Protein AF-A0A529LSK1-F1 (afdb_monomer_lite)

pLDDT: mean 71.59, std 6.58, range [52.62, 83.88]

Sequence (54 aa):
PYERVATHELRAMLRRYARERQDKRFGIYIDTGDGGRVAMIDGQSQSWTQAASE

Secondary structure (DSSP, 8-state):
-GGG-SSHHHHHHHHHHHHHHHTTPEEEEE--TTT-EEEEE-S----HHHHTT-

Foldseek 3Di:
DLVPPPDPVVSVVVVVVVVCVVVVKDWDWDDDPVGTDIDIDDDDDDDPVVVVVD

Radius of gyration: 15.09 Å; chains: 1; bounding box: 29×19×46 Å

Structure (mmCIF, N/CA/C/O backbone):
data_AF-A0A529LSK1-F1
#
_entry.id   AF-A0A529LSK1-F1
#
loop_
_atom_site.group_PDB
_atom_site.id
_atom_site.type_symbol
_atom_site.label_atom_id
_atom_site.label_alt_id
_atom_site.label_comp_id
_atom_site.label_asym_id
_atom_site.label_entity_id
_atom_site.label_seq_id
_atom_site.pdbx_PDB_ins_code
_atom_site.Cartn_x
_atom_site.Cartn_y
_atom_site.Cartn_z
_atom_site.occupancy
_atom_site.B_iso_or_equiv
_atom_site.auth_seq_id
_atom_site.auth_comp_id
_atom_site.auth_asym_id
_atom_site.auth_atom_id
_atom_site.pdbx_PDB_model_num
ATOM 1 N N . PRO A 1 1 ? -5.603 -11.347 -16.140 1.00 73.94 1 PRO A N 1
ATOM 2 C CA . PRO A 1 1 ? -5.758 -9.874 -16.291 1.00 73.94 1 PRO A CA 1
ATOM 3 C C . PRO A 1 1 ? -4.439 -9.097 -16.192 1.00 73.94 1 PRO A C 1
ATOM 5 O O . PRO A 1 1 ? -4.167 -8.259 -17.045 1.00 73.94 1 PRO A O 1
ATOM 8 N N . TYR A 1 2 ? -3.613 -9.376 -15.179 1.00 69.94 2 TYR A N 1
ATOM 9 C CA . TYR A 1 2 ? -2.344 -8.673 -14.958 1.00 69.94 2 TYR A CA 1
ATOM 10 C C . TYR A 1 2 ? -1.288 -8.940 -16.046 1.00 69.94 2 TYR A C 1
ATOM 12 O O . TYR A 1 2 ? -0.335 -8.176 -16.170 1.00 69.94 2 TYR A O 1
ATOM 20 N N . GLU A 1 3 ? -1.454 -9.980 -16.872 1.00 75.19 3 GLU A N 1
ATOM 21 C CA . GLU A 1 3 ? -0.539 -10.294 -17.981 1.00 75.19 3 GLU A CA 1
ATOM 22 C C . GLU A 1 3 ? -0.497 -9.197 -19.056 1.00 75.19 3 GLU A C 1
ATOM 24 O O . GLU A 1 3 ? 0.472 -9.116 -19.804 1.00 75.19 3 GLU A O 1
ATOM 29 N N . ARG A 1 4 ? -1.524 -8.338 -19.115 1.00 81.19 4 ARG A N 1
ATOM 30 C CA . ARG A 1 4 ? -1.640 -7.231 -20.079 1.00 81.19 4 ARG A CA 1
ATOM 31 C C . ARG A 1 4 ? -0.885 -5.965 -19.656 1.00 81.19 4 ARG A C 1
ATOM 33 O O . ARG A 1 4 ? -0.834 -5.006 -20.414 1.00 81.19 4 ARG A O 1
ATOM 40 N N . VAL A 1 5 ? -0.323 -5.945 -18.448 1.00 77.88 5 VAL A N 1
ATOM 41 C CA . VAL A 1 5 ? 0.437 -4.807 -17.922 1.00 77.88 5 VAL A CA 1
ATOM 42 C C . VAL A 1 5 ? 1.855 -4.851 -18.490 1.00 77.88 5 VAL A C 1
ATOM 44 O O . VAL A 1 5 ? 2.540 -5.869 -18.350 1.00 77.88 5 VAL A O 1
ATOM 47 N N . ALA A 1 6 ? 2.259 -3.755 -19.139 1.00 74.38 6 ALA A N 1
ATOM 48 C CA . ALA A 1 6 ? 3.455 -3.671 -19.977 1.00 74.38 6 ALA A CA 1
ATOM 49 C C . ALA A 1 6 ? 4.772 -3.903 -19.222 1.00 74.38 6 ALA A C 1
ATOM 51 O O . ALA A 1 6 ? 5.683 -4.513 -19.774 1.00 74.38 6 ALA A O 1
ATOM 52 N N . THR A 1 7 ? 4.872 -3.468 -17.963 1.00 82.38 7 THR A N 1
ATOM 53 C CA . THR A 1 7 ? 6.092 -3.636 -17.165 1.00 82.38 7 THR A CA 1
ATOM 54 C C . THR A 1 7 ? 5.927 -4.710 -16.098 1.00 82.38 7 THR A C 1
ATOM 56 O O . THR A 1 7 ? 4.857 -4.896 -15.505 1.00 82.38 7 THR A O 1
ATOM 59 N N . HIS A 1 8 ? 7.017 -5.436 -15.850 1.00 79.19 8 HIS A N 1
ATOM 60 C CA . HIS A 1 8 ? 7.079 -6.448 -14.802 1.00 79.19 8 HIS A CA 1
ATOM 61 C C . HIS A 1 8 ? 6.837 -5.834 -13.413 1.00 79.19 8 HIS A C 1
ATOM 63 O O . HIS A 1 8 ? 6.082 -6.387 -12.616 1.00 79.19 8 HIS A O 1
ATOM 69 N N . GLU A 1 9 ? 7.406 -4.657 -13.156 1.00 75.88 9 GLU A N 1
ATOM 70 C CA . GLU A 1 9 ? 7.280 -3.931 -11.887 1.00 75.88 9 GLU A CA 1
ATOM 71 C C . GLU A 1 9 ? 5.833 -3.521 -11.605 1.00 75.88 9 GLU A C 1
ATOM 73 O O . GLU A 1 9 ? 5.296 -3.835 -10.541 1.00 75.88 9 GLU A O 1
ATOM 78 N N . LEU A 1 10 ? 5.150 -2.919 -12.584 1.00 73.06 10 LEU A N 1
ATOM 79 C CA . LEU A 1 10 ? 3.753 -2.508 -12.431 1.00 73.06 10 LEU A CA 1
ATOM 80 C C . LEU A 1 10 ? 2.837 -3.722 -12.230 1.00 73.06 10 LEU A C 1
ATOM 82 O O . LEU A 1 10 ? 1.897 -3.685 -11.438 1.00 73.06 10 LEU A O 1
ATOM 86 N N . ARG A 1 11 ? 3.141 -4.842 -12.893 1.00 83.88 11 ARG A N 1
ATOM 87 C CA . ARG A 1 11 ? 2.426 -6.109 -12.707 1.00 83.88 11 ARG A CA 1
ATOM 88 C C . ARG A 1 11 ? 2.609 -6.676 -11.299 1.00 83.88 11 ARG A C 1
ATOM 90 O O . ARG A 1 11 ? 1.633 -7.128 -10.697 1.00 83.88 11 ARG A O 1
ATOM 97 N N . ALA A 1 12 ? 3.840 -6.678 -10.793 1.00 80.94 12 ALA A N 1
ATOM 98 C CA . ALA A 1 12 ? 4.162 -7.154 -9.453 1.00 80.94 12 ALA A CA 1
ATOM 99 C C . ALA A 1 12 ? 3.480 -6.288 -8.384 1.00 80.94 12 ALA A C 1
ATOM 101 O O . ALA A 1 12 ? 2.850 -6.825 -7.470 1.00 80.94 12 ALA A O 1
ATOM 102 N N . MET A 1 13 ? 3.515 -4.964 -8.557 1.00 78.38 13 MET A N 1
ATOM 103 C CA . MET A 1 13 ? 2.866 -4.005 -7.665 1.00 78.38 13 MET A CA 1
ATOM 104 C C . MET A 1 13 ? 1.344 -4.199 -7.623 1.00 78.38 13 MET A C 1
ATOM 106 O O . MET A 1 13 ? 0.775 -4.329 -6.541 1.00 78.38 13 MET A O 1
ATOM 110 N N . LEU A 1 14 ? 0.681 -4.344 -8.775 1.00 80.00 14 LEU A N 1
ATOM 111 C CA . LEU A 1 14 ? -0.772 -4.552 -8.831 1.00 80.00 14 LEU A CA 1
ATOM 112 C C . LEU A 1 14 ? -1.223 -5.886 -8.217 1.00 80.00 14 LEU A C 1
ATOM 114 O O . LEU A 1 14 ? -2.252 -5.939 -7.541 1.00 80.00 14 LEU A O 1
ATOM 118 N N . ARG A 1 15 ? -0.461 -6.970 -8.424 1.00 83.62 15 ARG A N 1
ATOM 119 C CA . ARG A 1 15 ? -0.740 -8.269 -7.784 1.00 83.62 15 ARG A CA 1
ATOM 120 C C . ARG A 1 15 ? -0.595 -8.186 -6.269 1.00 83.62 15 ARG A C 1
ATOM 122 O O . ARG A 1 15 ? -1.432 -8.720 -5.543 1.00 83.62 15 ARG A O 1
ATOM 129 N N . ARG A 1 16 ? 0.457 -7.512 -5.803 1.00 77.62 16 ARG A N 1
ATOM 130 C CA . ARG A 1 16 ? 0.707 -7.289 -4.382 1.00 77.62 16 ARG A CA 1
ATOM 131 C C . ARG A 1 16 ? -0.412 -6.465 -3.746 1.00 77.62 16 ARG A C 1
ATOM 133 O O . ARG A 1 16 ? -0.972 -6.911 -2.751 1.00 77.62 16 ARG A O 1
ATOM 140 N N . TYR A 1 17 ? -0.811 -5.359 -4.375 1.00 76.19 17 TYR A N 1
ATOM 141 C CA . TYR A 1 17 ? -1.943 -4.541 -3.934 1.00 76.19 17 TYR A CA 1
ATOM 142 C C . TYR A 1 17 ? -3.227 -5.363 -3.781 1.00 76.19 17 TYR A C 1
ATOM 144 O O . TYR A 1 17 ? -3.883 -5.295 -2.748 1.00 76.19 17 TYR A O 1
ATOM 152 N N . ALA A 1 18 ? -3.582 -6.170 -4.787 1.00 79.56 18 ALA A N 1
ATOM 153 C CA . ALA A 1 18 ? -4.808 -6.964 -4.745 1.00 79.56 18 ALA A CA 1
ATOM 154 C C . ALA A 1 18 ? -4.815 -7.968 -3.580 1.00 79.56 18 ALA A C 1
ATOM 156 O O . ALA A 1 18 ? -5.839 -8.130 -2.916 1.00 79.56 18 ALA A O 1
ATOM 157 N N . ARG A 1 19 ? -3.664 -8.594 -3.302 1.00 80.62 19 ARG A N 1
ATOM 158 C CA . ARG A 1 19 ? -3.488 -9.511 -2.170 1.00 80.62 19 ARG A CA 1
ATOM 159 C C . ARG A 1 19 ? -3.600 -8.783 -0.830 1.00 80.62 19 ARG A C 1
ATOM 161 O O . ARG A 1 19 ? -4.371 -9.190 0.027 1.00 80.62 19 ARG A O 1
ATOM 168 N N . GLU A 1 20 ? -2.883 -7.677 -0.670 1.00 75.06 20 GLU A N 1
ATOM 169 C CA . GLU A 1 20 ? -2.887 -6.874 0.561 1.00 75.06 20 GLU A CA 1
ATOM 170 C C . GLU A 1 20 ? -4.272 -6.273 0.859 1.00 75.06 20 GLU A C 1
ATOM 172 O O . GLU A 1 20 ? -4.731 -6.260 2.003 1.00 75.06 20 GLU A O 1
ATOM 177 N N . ARG A 1 21 ? -4.996 -5.859 -0.188 1.00 73.31 21 ARG A N 1
ATOM 178 C CA . ARG A 1 21 ? -6.350 -5.302 -0.089 1.00 73.31 21 ARG A CA 1
ATOM 179 C C . ARG A 1 21 ? -7.388 -6.316 0.390 1.00 73.31 21 ARG A C 1
ATOM 181 O O . ARG A 1 21 ? -8.368 -5.900 1.021 1.00 73.31 21 ARG A O 1
ATOM 188 N N . GLN A 1 22 ? -7.203 -7.599 0.079 1.00 74.56 22 GLN A N 1
ATOM 189 C CA . GLN A 1 22 ? -8.068 -8.680 0.554 1.00 74.56 22 GLN A CA 1
ATOM 190 C C . GLN A 1 22 ? -7.917 -8.880 2.067 1.00 74.56 22 GLN A C 1
ATOM 192 O O . GLN A 1 22 ? -8.916 -9.043 2.766 1.00 74.56 22 GLN A O 1
ATOM 197 N N . ASP A 1 23 ? -6.694 -8.731 2.573 1.00 72.38 23 ASP A N 1
ATOM 198 C CA . ASP A 1 23 ? -6.362 -8.904 3.989 1.00 72.38 23 ASP A CA 1
ATOM 199 C C . ASP A 1 23 ? -6.527 -7.614 4.817 1.00 72.38 23 ASP A C 1
ATOM 201 O O . ASP A 1 23 ? -6.192 -7.585 5.998 1.00 72.38 23 ASP A O 1
ATOM 205 N N . LYS A 1 24 ? -7.045 -6.530 4.212 1.00 66.62 24 LYS A N 1
ATOM 206 C CA . LYS A 1 24 ? -7.132 -5.178 4.808 1.00 66.62 24 LYS A CA 1
ATOM 207 C C . LYS A 1 24 ? -5.785 -4.653 5.334 1.00 66.62 24 LYS A C 1
ATOM 209 O O . LYS A 1 24 ? -5.757 -3.805 6.222 1.00 66.62 24 LYS A O 1
ATOM 214 N N . ARG A 1 25 ? -4.675 -5.136 4.779 1.00 64.44 25 ARG A N 1
ATOM 215 C CA . ARG A 1 25 ? -3.327 -4.682 5.118 1.00 64.44 25 ARG A CA 1
ATOM 216 C C . ARG A 1 25 ? -2.978 -3.522 4.200 1.00 64.44 25 ARG A C 1
ATOM 218 O O . ARG A 1 25 ? -2.947 -3.678 2.984 1.00 64.44 25 ARG A O 1
ATOM 225 N N . PHE A 1 26 ? -2.770 -2.343 4.769 1.00 65.62 26 PHE A N 1
ATOM 226 C CA . PHE A 1 26 ? -2.417 -1.151 4.005 1.00 65.62 26 PHE A CA 1
ATOM 227 C C . PHE A 1 26 ? -0.898 -0.980 4.049 1.00 65.62 26 PHE A C 1
ATOM 229 O O . PHE A 1 26 ? -0.313 -0.811 5.120 1.00 65.62 26 PHE A O 1
ATOM 236 N N . GLY A 1 27 ? -0.257 -1.076 2.885 1.00 65.38 27 GLY A N 1
ATOM 237 C CA . GLY A 1 27 ? 1.171 -0.821 2.721 1.00 65.38 27 GLY A CA 1
ATOM 238 C C . GLY A 1 27 ? 1.429 0.589 2.193 1.00 65.38 27 GLY A C 1
ATOM 23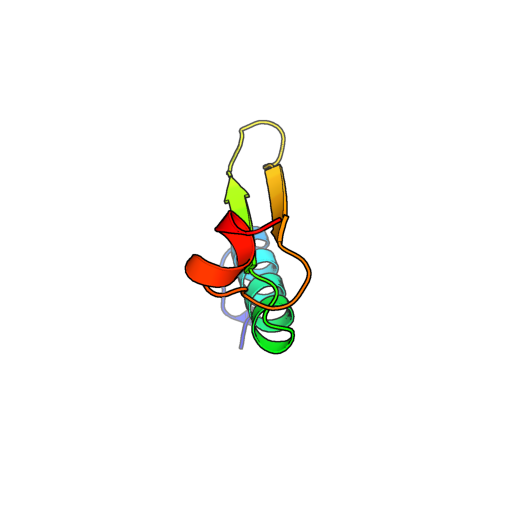9 O O . GLY A 1 27 ? 0.761 1.032 1.258 1.00 65.38 27 GLY A O 1
ATOM 240 N N . ILE A 1 28 ? 2.417 1.285 2.755 1.00 65.9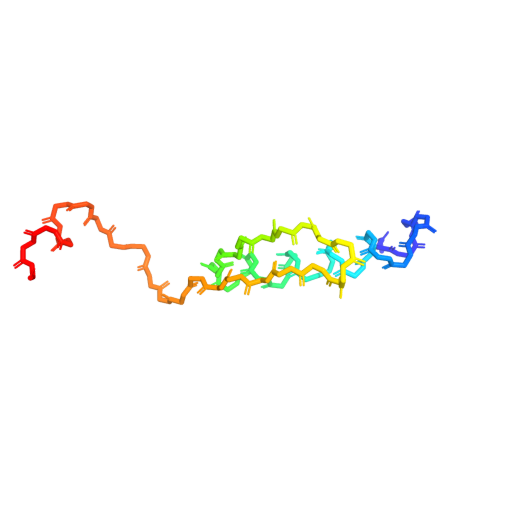4 28 ILE A N 1
ATOM 241 C CA . ILE A 1 28 ? 2.981 2.505 2.165 1.00 65.94 28 ILE A CA 1
ATOM 242 C C . ILE A 1 28 ? 4.203 2.077 1.353 1.00 65.94 28 ILE A C 1
ATOM 244 O O . ILE A 1 28 ? 5.144 1.488 1.893 1.00 65.94 28 ILE A O 1
ATOM 248 N N . TYR A 1 29 ? 4.170 2.343 0.049 1.00 67.56 29 TYR A N 1
ATOM 249 C CA . TYR A 1 29 ? 5.290 2.112 -0.858 1.00 67.56 29 TYR A CA 1
ATOM 250 C C . TYR A 1 29 ? 5.944 3.445 -1.216 1.00 67.56 29 TYR A C 1
ATOM 252 O O . TYR A 1 29 ? 5.253 4.384 -1.609 1.00 67.56 29 TYR A O 1
ATOM 260 N N . ILE A 1 30 ? 7.267 3.511 -1.088 1.00 68.75 30 ILE A N 1
ATOM 261 C CA . ILE A 1 30 ? 8.080 4.644 -1.529 1.00 68.75 30 ILE A CA 1
ATOM 262 C C . ILE A 1 30 ? 9.057 4.117 -2.568 1.00 68.75 30 ILE A C 1
ATOM 264 O O . ILE A 1 30 ? 9.830 3.206 -2.278 1.00 68.75 30 ILE A O 1
ATOM 268 N N . ASP A 1 31 ? 9.023 4.694 -3.762 1.00 62.97 31 ASP A N 1
ATOM 269 C CA . ASP A 1 31 ? 10.010 4.407 -4.795 1.00 62.97 31 ASP A CA 1
ATOM 270 C C . ASP A 1 31 ? 11.319 5.145 -4.477 1.00 62.97 31 ASP A C 1
ATOM 272 O O . ASP A 1 31 ? 11.324 6.349 -4.211 1.00 62.97 31 ASP A O 1
ATOM 276 N N . THR A 1 32 ? 12.426 4.412 -4.449 1.00 71.31 32 THR A N 1
ATOM 277 C CA . THR A 1 32 ? 13.769 4.937 -4.186 1.00 71.31 32 THR A CA 1
ATOM 278 C C . THR A 1 32 ? 14.737 4.299 -5.171 1.00 71.31 32 THR A C 1
ATOM 280 O O . THR A 1 32 ? 14.583 3.132 -5.528 1.00 71.31 32 THR A O 1
ATOM 283 N N . GLY A 1 33 ? 15.757 5.049 -5.602 1.00 67.88 33 GLY A N 1
ATOM 284 C CA . GLY A 1 33 ? 16.698 4.598 -6.638 1.00 67.88 33 GLY A CA 1
ATOM 285 C C . GLY A 1 33 ? 17.495 3.329 -6.296 1.00 67.88 33 GLY A C 1
ATOM 286 O O . GLY A 1 33 ? 18.109 2.746 -7.182 1.00 67.88 33 GLY A O 1
ATOM 287 N N . ASP A 1 34 ? 17.472 2.888 -5.036 1.00 74.94 34 ASP A N 1
ATOM 288 C CA . ASP A 1 34 ? 18.079 1.657 -4.522 1.00 74.94 34 ASP A CA 1
ATOM 289 C C . ASP A 1 34 ? 17.108 0.456 -4.439 1.00 74.94 34 ASP A C 1
ATOM 291 O O . ASP A 1 34 ? 17.498 -0.599 -3.942 1.00 74.94 34 ASP A O 1
ATOM 295 N N . GLY A 1 35 ? 15.873 0.570 -4.947 1.00 67.50 35 GLY A N 1
ATOM 296 C CA . GLY A 1 35 ? 14.930 -0.558 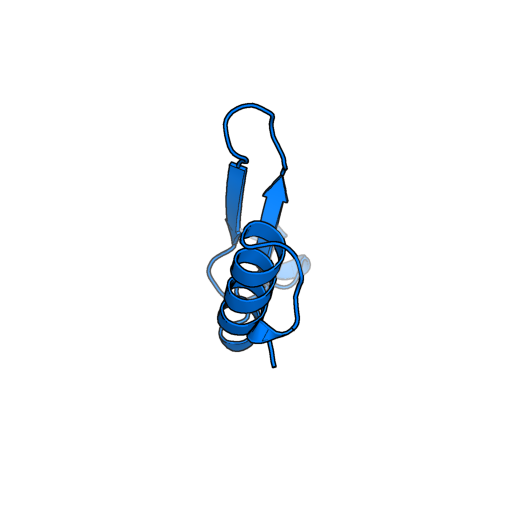-5.048 1.00 67.50 35 GLY A CA 1
ATOM 297 C C . GLY A 1 35 ? 13.636 -0.428 -4.239 1.00 67.50 35 GLY A C 1
ATOM 298 O O . GLY A 1 35 ? 12.922 -1.417 -4.067 1.00 67.50 35 GLY A O 1
ATOM 299 N N . GLY A 1 36 ? 13.301 0.778 -3.782 1.00 72.44 36 GLY A N 1
ATOM 300 C CA . GLY A 1 36 ? 12.057 1.080 -3.080 1.00 72.44 36 GLY A CA 1
ATOM 301 C C . GLY A 1 36 ? 11.997 0.569 -1.637 1.00 72.44 36 GLY A C 1
ATOM 302 O O . GLY A 1 36 ? 12.635 -0.405 -1.240 1.00 72.44 36 GLY A O 1
ATOM 303 N N . ARG A 1 37 ? 11.183 1.235 -0.818 1.00 70.94 37 ARG A N 1
ATOM 304 C CA . ARG A 1 37 ? 10.945 0.901 0.593 1.00 70.94 37 ARG A CA 1
ATOM 305 C C . ARG A 1 37 ? 9.472 0.610 0.827 1.00 70.94 37 ARG A C 1
ATOM 307 O O . ARG A 1 37 ? 8.588 1.206 0.213 1.00 70.94 37 ARG A O 1
ATOM 314 N N . VAL A 1 38 ? 9.212 -0.326 1.732 1.00 66.81 38 VAL A N 1
ATOM 315 C CA . VAL A 1 38 ? 7.869 -0.795 2.074 1.00 66.81 38 VAL A CA 1
ATOM 316 C C . VAL A 1 38 ? 7.702 -0.759 3.581 1.00 66.81 38 VAL A C 1
ATOM 318 O O . VAL A 1 38 ? 8.479 -1.385 4.297 1.00 66.81 38 VAL A O 1
ATOM 321 N N . ALA A 1 39 ? 6.655 -0.084 4.042 1.00 72.62 39 ALA A N 1
ATOM 322 C CA . ALA A 1 39 ? 6.152 -0.209 5.402 1.00 72.62 39 ALA A CA 1
ATOM 323 C C . ALA A 1 39 ? 4.756 -0.838 5.359 1.00 72.62 39 ALA A C 1
ATOM 325 O O . ALA A 1 39 ? 3.929 -0.459 4.530 1.00 72.62 39 ALA A O 1
ATOM 326 N N . MET A 1 40 ? 4.504 -1.800 6.244 1.00 67.81 40 MET A N 1
ATOM 327 C CA . MET A 1 40 ? 3.221 -2.492 6.354 1.00 67.81 40 MET A CA 1
ATOM 328 C C . MET A 1 40 ? 2.562 -2.101 7.670 1.00 67.81 40 MET A C 1
ATOM 330 O O . MET A 1 40 ? 3.193 -2.204 8.719 1.00 67.81 40 MET A O 1
ATOM 334 N N . ILE A 1 41 ? 1.301 -1.679 7.618 1.00 70.00 41 ILE A N 1
ATOM 335 C CA . ILE A 1 41 ? 0.470 -1.553 8.815 1.00 70.00 41 ILE A CA 1
ATOM 336 C C . ILE A 1 41 ? -0.223 -2.901 9.014 1.00 70.00 41 ILE A C 1
ATOM 338 O O . ILE A 1 41 ? -0.950 -3.363 8.129 1.00 70.00 41 ILE A O 1
ATOM 342 N N . ASP A 1 42 ? 0.042 -3.545 10.149 1.00 65.81 42 ASP A N 1
ATOM 343 C CA . ASP A 1 42 ? -0.636 -4.775 10.557 1.00 65.81 42 ASP A CA 1
ATOM 344 C C . ASP A 1 42 ? -1.747 -4.473 11.572 1.00 65.81 42 ASP A C 1
ATOM 346 O O . ASP A 1 42 ? -1.694 -3.472 12.285 1.00 65.81 42 ASP A O 1
ATOM 350 N N . GLY A 1 43 ? -2.750 -5.348 11.645 1.00 70.00 43 GLY A N 1
ATOM 351 C CA . GLY A 1 43 ? -3.870 -5.221 12.581 1.00 70.00 43 GLY A CA 1
ATOM 352 C C . GLY A 1 43 ? -5.117 -4.525 12.020 1.00 70.00 43 GLY A C 1
ATOM 353 O O . GLY A 1 43 ? -5.238 -4.246 10.828 1.00 70.00 43 GLY A O 1
ATOM 354 N N . GLN A 1 44 ? -6.114 -4.325 12.886 1.00 66.38 44 GLN A N 1
ATOM 355 C CA . GLN A 1 44 ? -7.346 -3.611 12.538 1.00 66.38 44 GLN A CA 1
ATOM 356 C C . GLN A 1 44 ? -7.152 -2.103 12.704 1.00 66.38 44 GLN A C 1
ATOM 358 O O . GLN A 1 44 ? -6.460 -1.661 13.617 1.00 66.38 44 GLN A O 1
ATOM 363 N N . SER A 1 45 ? -7.817 -1.306 11.864 1.00 69.00 45 SER A N 1
ATOM 364 C CA . SER A 1 45 ? -7.887 0.141 12.069 1.00 69.00 45 SER A CA 1
ATOM 365 C C . SER A 1 45 ? -8.534 0.435 13.425 1.00 69.00 45 SER A C 1
ATOM 367 O O . SER A 1 45 ? -9.712 0.123 13.619 1.00 69.00 45 SER A O 1
ATOM 369 N N . GLN A 1 46 ? -7.790 1.035 14.349 1.00 70.44 46 GLN A N 1
ATOM 370 C CA . GLN A 1 46 ? -8.353 1.547 15.595 1.00 70.44 46 GLN A CA 1
ATOM 371 C C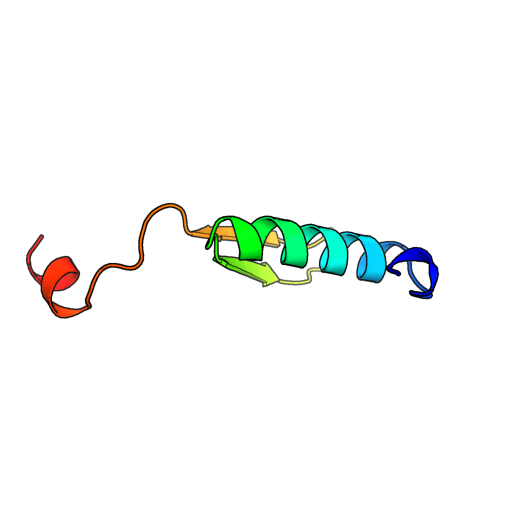 . GLN A 1 46 ? -8.976 2.925 15.361 1.00 70.44 46 GLN A C 1
ATOM 373 O O . GLN A 1 46 ? -8.488 3.725 14.560 1.00 70.44 46 GLN A O 1
ATOM 378 N N . SER A 1 47 ? -10.074 3.206 16.064 1.00 71.56 47 SER A N 1
ATOM 379 C CA . SER A 1 47 ? -10.640 4.555 16.100 1.00 71.56 47 SER A CA 1
ATOM 380 C C . SER A 1 47 ? -9.650 5.508 16.772 1.00 71.56 47 SER A C 1
ATOM 382 O O . SER A 1 47 ? -9.049 5.150 17.785 1.00 71.56 47 SER A O 1
ATOM 384 N N . TRP A 1 48 ? -9.526 6.735 16.258 1.00 70.69 48 TRP A N 1
ATOM 385 C CA . TRP A 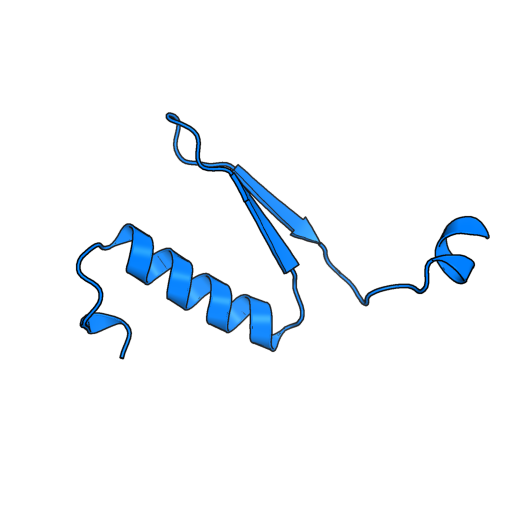1 48 ? -8.645 7.771 16.816 1.00 70.69 48 TRP A CA 1
ATOM 386 C C . TRP A 1 48 ? -8.856 7.980 18.324 1.00 70.69 48 TRP A C 1
ATOM 388 O O . TRP A 1 48 ? -7.907 8.175 19.076 1.00 70.69 48 TRP A O 1
ATOM 398 N N . T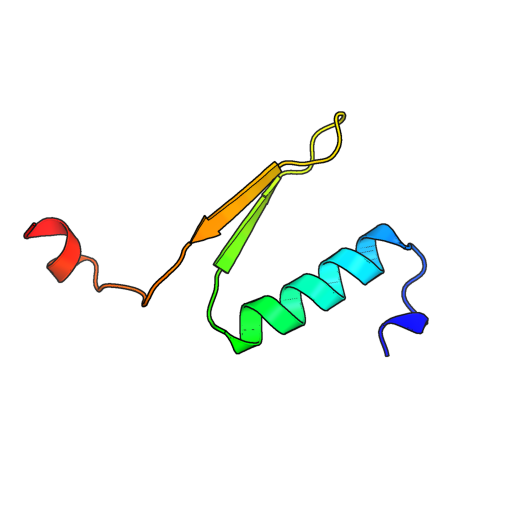HR A 1 49 ? -10.103 7.866 18.784 1.00 75.38 49 THR A N 1
ATOM 399 C CA . THR A 1 49 ? -10.469 8.014 20.199 1.00 75.38 49 THR A CA 1
ATOM 400 C C . THR A 1 49 ? -9.920 6.888 21.085 1.00 75.38 49 THR A C 1
ATOM 402 O O . THR A 1 49 ? -9.649 7.123 22.257 1.00 75.38 49 THR A O 1
ATOM 405 N N . GLN A 1 50 ? -9.739 5.675 20.547 1.00 60.94 50 GLN A N 1
ATOM 406 C CA . GLN A 1 50 ? -9.187 4.536 21.293 1.00 60.94 50 GLN A CA 1
ATOM 407 C C . GLN A 1 50 ? -7.660 4.593 21.388 1.00 60.94 50 GLN A C 1
ATOM 409 O O . GLN A 1 50 ? -7.129 4.358 22.463 1.00 60.94 50 GLN A O 1
ATOM 414 N N . ALA A 1 51 ? -6.967 4.973 20.310 1.00 62.66 51 ALA A N 1
ATOM 415 C CA . ALA A 1 51 ? -5.503 5.059 20.299 1.00 62.66 51 ALA A CA 1
ATOM 416 C C . ALA A 1 51 ? -4.947 6.161 21.221 1.00 62.66 51 ALA A C 1
ATOM 418 O O . ALA A 1 51 ? -3.847 6.038 21.739 1.00 62.66 51 ALA A O 1
ATOM 419 N N . ALA A 1 52 ? -5.703 7.243 21.439 1.00 63.47 52 ALA A N 1
ATOM 420 C CA . ALA A 1 52 ? -5.296 8.339 22.323 1.00 63.47 52 ALA A CA 1
ATOM 421 C C . ALA A 1 52 ? -5.459 8.027 23.826 1.00 63.47 52 ALA A C 1
ATOM 423 O O . ALA A 1 52 ? -5.137 8.876 24.655 1.00 63.47 52 ALA A O 1
ATOM 424 N N . SER A 1 53 ? -6.014 6.860 24.169 1.00 58.06 53 SER A N 1
ATOM 425 C CA . SER A 1 53 ? -6.309 6.453 25.550 1.00 58.06 53 SER A CA 1
ATOM 426 C C . SER A 1 53 ? -5.350 5.379 26.094 1.00 58.06 53 SER A C 1
ATOM 428 O O . SER A 1 53 ? -5.564 4.923 27.217 1.00 58.06 53 SER A O 1
ATOM 430 N N . GLU A 1 54 ? -4.335 4.972 25.320 1.00 52.62 54 GLU A N 1
ATOM 431 C CA . GLU A 1 54 ? -3.274 4.020 25.708 1.00 52.62 54 GLU A CA 1
ATOM 432 C C . GLU A 1 54 ? -1.943 4.716 26.026 1.00 52.62 54 GLU A C 1
ATOM 434 O O . GLU A 1 54 ? -1.615 5.727 25.361 1.00 52.62 54 GLU A O 1
#